Protein AF-A0A258KTC1-F1 (afdb_monomer_lite)

pLDDT: mean 91.53, std 6.37, range [54.69, 96.69]

Secondary structure (DSSP, 8-state):
---EEEEEE-SS-EEEEEEEEEEETTEEEEEEE-SSTTS--EEEETTT--EEEE--------

Structure (mmCIF, N/CA/C/O backbone):
data_AF-A0A258KTC1-F1
#
_entry.id   AF-A0A258KTC1-F1
#
loop_
_atom_site.group_PDB
_atom_site.id
_atom_site.type_symbol
_atom_site.label_atom_id
_atom_site.label_alt_id
_atom_site.label_comp_id
_atom_site.label_asym_id
_atom_site.label_entity_id
_atom_site.label_seq_id
_atom_site.pdbx_PDB_ins_code
_atom_site.Cartn_x
_atom_site.Cartn_y
_atom_site.Cartn_z
_atom_site.occupancy
_atom_site.B_iso_or_equiv
_atom_site.auth_seq_id
_atom_site.auth_comp_id
_atom_site.auth_asym_id
_atom_site.auth_atom_id
_atom_site.pdbx_PDB_model_num
ATOM 1 N N . MET A 1 1 ? 3.557 1.859 11.112 1.00 54.69 1 MET A N 1
ATOM 2 C CA . MET A 1 1 ? 4.231 0.729 10.429 1.00 54.69 1 MET A CA 1
ATOM 3 C C . MET A 1 1 ? 5.236 1.311 9.445 1.00 54.69 1 MET A C 1
ATOM 5 O O . MET A 1 1 ? 4.927 2.368 8.906 1.00 54.69 1 MET A O 1
ATOM 9 N N . PRO A 1 2 ? 6.426 0.716 9.247 1.00 70.12 2 PRO A N 1
ATOM 10 C CA . PRO A 1 2 ? 7.351 1.193 8.219 1.00 70.12 2 PRO A CA 1
ATOM 11 C C . PRO A 1 2 ? 6.684 1.136 6.830 1.00 70.12 2 PRO A C 1
ATOM 13 O O . PRO A 1 2 ? 5.880 0.224 6.613 1.00 70.12 2 PRO A O 1
ATOM 16 N N . PRO A 1 3 ? 6.990 2.076 5.913 1.00 81.06 3 PRO A N 1
ATOM 17 C CA . PRO A 1 3 ? 6.427 2.082 4.566 1.00 81.06 3 PRO A CA 1
ATOM 18 C C . PRO A 1 3 ? 6.751 0.778 3.842 1.00 81.06 3 PRO A C 1
ATOM 20 O O . PRO A 1 3 ? 7.922 0.477 3.599 1.00 81.06 3 PRO A O 1
ATOM 23 N N . ASP A 1 4 ? 5.728 0.014 3.477 1.00 91.62 4 ASP A N 1
ATOM 24 C CA . ASP A 1 4 ? 5.899 -1.266 2.790 1.00 91.62 4 ASP A CA 1
ATOM 25 C C . ASP A 1 4 ? 5.004 -1.357 1.556 1.00 91.62 4 ASP A C 1
ATOM 27 O O . ASP A 1 4 ? 4.131 -0.515 1.350 1.00 91.62 4 ASP A O 1
ATOM 31 N N . ILE A 1 5 ? 5.251 -2.352 0.710 1.00 94.62 5 ILE A N 1
ATOM 32 C CA . ILE A 1 5 ? 4.502 -2.574 -0.519 1.00 94.62 5 ILE A CA 1
ATOM 33 C C . ILE A 1 5 ? 3.261 -3.413 -0.212 1.00 94.62 5 ILE A C 1
ATOM 35 O O . ILE A 1 5 ? 3.334 -4.506 0.356 1.00 94.62 5 ILE A O 1
ATOM 39 N N . PHE A 1 6 ? 2.110 -2.905 -0.636 1.00 95.38 6 PHE A N 1
ATOM 40 C CA . PHE A 1 6 ? 0.817 -3.564 -0.518 1.00 95.38 6 PHE A CA 1
ATOM 41 C C . PHE A 1 6 ? 0.162 -3.693 -1.885 1.00 95.38 6 PHE A C 1
ATOM 43 O O . PHE A 1 6 ? 0.380 -2.867 -2.774 1.00 95.38 6 PHE A O 1
ATOM 50 N N . VAL A 1 7 ? -0.655 -4.733 -2.026 1.00 96.25 7 VAL A N 1
ATOM 51 C CA . VAL A 1 7 ? -1.591 -4.884 -3.137 1.00 96.25 7 VAL A CA 1
ATOM 52 C C . VAL A 1 7 ? -2.908 -4.232 -2.738 1.00 96.25 7 VAL A C 1
ATOM 54 O O . VAL A 1 7 ? -3.471 -4.548 -1.687 1.00 96.25 7 VAL A O 1
ATOM 57 N N . LEU A 1 8 ? -3.381 -3.328 -3.587 1.00 95.69 8 LEU A N 1
ATOM 58 C CA . LEU A 1 8 ? -4.607 -2.557 -3.431 1.00 95.69 8 LEU A CA 1
ATOM 59 C C . LEU A 1 8 ? -5.569 -2.868 -4.582 1.00 95.69 8 LEU A C 1
ATOM 61 O O . LEU A 1 8 ? -5.130 -3.306 -5.648 1.00 95.69 8 LEU A O 1
ATOM 65 N N . HIS A 1 9 ? -6.861 -2.618 -4.371 1.00 95.25 9 HIS A N 1
ATOM 66 C CA . HIS A 1 9 ? -7.900 -2.734 -5.397 1.00 95.25 9 HIS A CA 1
ATOM 67 C C . HIS A 1 9 ? -8.683 -1.423 -5.530 1.00 95.25 9 HIS A C 1
ATOM 69 O O . HIS A 1 9 ? -9.253 -0.954 -4.550 1.00 95.25 9 HIS A O 1
ATOM 75 N N . ASP A 1 10 ? -8.748 -0.839 -6.728 1.00 89.62 10 ASP A N 1
ATOM 76 C CA . ASP A 1 10 ? -9.405 0.464 -6.975 1.00 89.62 10 ASP A CA 1
ATOM 77 C C . ASP A 1 10 ? -10.863 0.353 -7.456 1.00 89.62 10 ASP A C 1
ATOM 79 O O . ASP A 1 10 ? -11.504 1.360 -7.744 1.00 89.62 10 ASP A O 1
ATOM 83 N N . GLY A 1 11 ? -11.398 -0.865 -7.555 1.00 90.56 11 GLY A N 1
ATOM 84 C CA . GLY A 1 11 ? -12.715 -1.129 -8.144 1.00 90.56 11 GLY A CA 1
ATOM 85 C C . GLY A 1 11 ? -12.646 -1.624 -9.590 1.00 90.56 11 GLY A C 1
ATOM 86 O O . GLY A 1 11 ? -13.619 -2.200 -10.069 1.00 90.56 11 GLY A O 1
ATOM 87 N N . VAL A 1 12 ? -11.504 -1.451 -10.264 1.00 93.44 12 VAL A N 1
ATOM 88 C CA . VAL A 1 12 ? -11.269 -1.874 -11.653 1.00 93.44 12 VAL A CA 1
ATOM 89 C C . VAL A 1 12 ? -10.190 -2.957 -11.720 1.00 93.44 12 VAL A C 1
ATOM 91 O O . VAL A 1 12 ? -10.309 -3.894 -12.508 1.00 93.44 12 VAL A O 1
ATOM 94 N N . GLY A 1 13 ? -9.147 -2.867 -10.893 1.00 93.69 13 GLY A N 1
ATOM 95 C CA . GLY A 1 13 ? -8.057 -3.833 -10.895 1.00 93.69 13 GLY A CA 1
ATOM 96 C C . GLY A 1 13 ? -7.159 -3.791 -9.663 1.00 93.69 13 GLY A C 1
ATOM 97 O O . GLY A 1 13 ? -7.358 -3.026 -8.720 1.00 93.69 13 GLY A O 1
ATOM 98 N N . LEU A 1 14 ? -6.155 -4.671 -9.682 1.00 95.56 14 LEU A N 1
ATOM 99 C CA . LEU A 1 14 ? -5.149 -4.793 -8.631 1.00 95.56 14 LEU A CA 1
ATOM 100 C C . LEU A 1 14 ? -3.891 -4.011 -8.988 1.00 95.56 14 LEU A C 1
ATOM 102 O O . LEU A 1 14 ? -3.411 -4.064 -10.121 1.00 95.56 14 LEU A O 1
ATOM 106 N N . PHE A 1 15 ? -3.303 -3.350 -7.999 1.00 93.94 15 PHE A N 1
ATOM 107 C CA . PHE A 1 15 ? -2.046 -2.633 -8.171 1.00 93.94 15 PHE A CA 1
ATOM 108 C C . PHE A 1 15 ? -1.186 -2.697 -6.909 1.00 93.94 15 PHE A C 1
ATOM 110 O O . PHE A 1 15 ? -1.697 -2.738 -5.793 1.00 93.94 15 PHE A O 1
ATOM 117 N N . ALA A 1 16 ? 0.138 -2.709 -7.088 1.00 94.56 16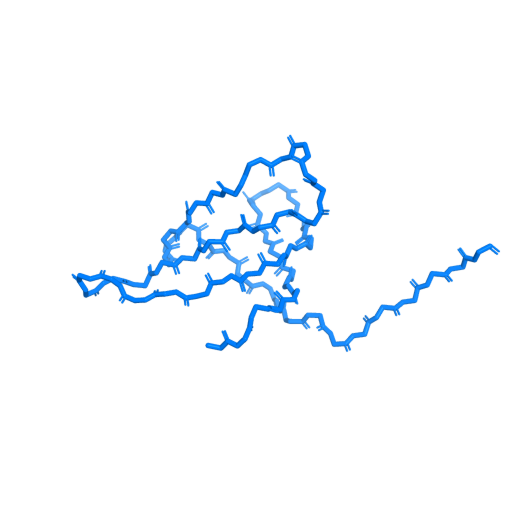 ALA A N 1
ATOM 118 C CA . ALA A 1 16 ? 1.101 -2.730 -5.991 1.00 94.56 16 ALA A CA 1
ATOM 119 C C . ALA A 1 16 ? 1.719 -1.341 -5.783 1.00 94.56 16 ALA A C 1
ATOM 121 O O . ALA A 1 16 ? 2.283 -0.758 -6.717 1.00 94.56 16 ALA A O 1
ATOM 122 N N . LYS A 1 17 ? 1.619 -0.802 -4.564 1.00 94.44 17 LYS A N 1
ATOM 123 C CA . LYS A 1 17 ? 2.176 0.509 -4.186 1.00 94.44 17 LYS A CA 1
ATOM 124 C C . LYS A 1 17 ? 2.740 0.488 -2.777 1.00 94.44 17 LYS A C 1
ATOM 126 O O . LYS A 1 17 ? 2.382 -0.364 -1.966 1.00 94.44 17 LYS A O 1
ATOM 131 N N . ARG A 1 18 ? 3.611 1.454 -2.492 1.00 94.88 18 ARG A N 1
ATOM 132 C CA . ARG A 1 18 ? 4.088 1.708 -1.138 1.00 94.88 18 ARG A CA 1
ATOM 133 C C . ARG A 1 18 ? 2.999 2.431 -0.359 1.00 94.88 18 ARG A C 1
ATOM 135 O O . ARG A 1 18 ? 2.461 3.430 -0.834 1.00 94.88 18 ARG A O 1
ATOM 142 N N . LEU A 1 19 ? 2.685 1.909 0.818 1.00 94.62 19 LEU A N 1
ATOM 143 C CA . LEU A 1 19 ? 1.665 2.446 1.704 1.00 94.62 19 LEU A CA 1
ATOM 144 C C . LEU A 1 19 ? 2.321 3.041 2.945 1.00 94.62 19 LEU A C 1
ATOM 146 O O . LEU A 1 19 ? 3.056 2.352 3.656 1.00 94.62 19 LEU A O 1
ATOM 150 N N . GLU A 1 20 ? 2.021 4.303 3.222 1.00 93.94 20 GLU A N 1
ATOM 151 C CA . GLU A 1 20 ? 2.374 4.962 4.476 1.00 93.94 20 GLU A CA 1
ATOM 152 C C . GLU A 1 20 ? 1.100 5.201 5.285 1.00 93.94 20 GLU A C 1
ATOM 154 O O . GLU A 1 20 ? 0.122 5.746 4.775 1.00 93.94 20 GLU A O 1
ATOM 159 N N . TYR A 1 21 ? 1.110 4.773 6.546 1.00 91.62 21 TYR A N 1
ATOM 160 C CA . TYR A 1 21 ? -0.010 4.951 7.466 1.00 91.62 21 TYR A CA 1
ATOM 161 C C . TYR A 1 21 ? 0.283 6.093 8.432 1.00 91.62 21 TYR A C 1
ATOM 163 O O . TYR A 1 21 ? 1.327 6.094 9.095 1.00 91.62 21 TYR A O 1
ATOM 171 N N . SER A 1 22 ? -0.665 7.012 8.565 1.00 91.69 22 SER A N 1
ATOM 172 C CA . SER A 1 22 ? -0.671 8.036 9.601 1.00 91.69 22 SER A CA 1
ATOM 173 C C . SER A 1 22 ? -2.049 8.127 10.252 1.00 91.69 22 SER A C 1
ATOM 175 O O . SER A 1 22 ? -3.055 7.682 9.707 1.00 91.69 22 SER A O 1
ATOM 177 N N . PHE A 1 23 ? -2.086 8.678 11.460 1.00 91.06 23 PHE A N 1
ATOM 178 C CA . PHE A 1 23 ? -3.326 8.931 12.179 1.00 91.06 23 PHE A CA 1
ATOM 179 C C . PHE A 1 23 ? -3.330 10.398 12.586 1.00 91.06 2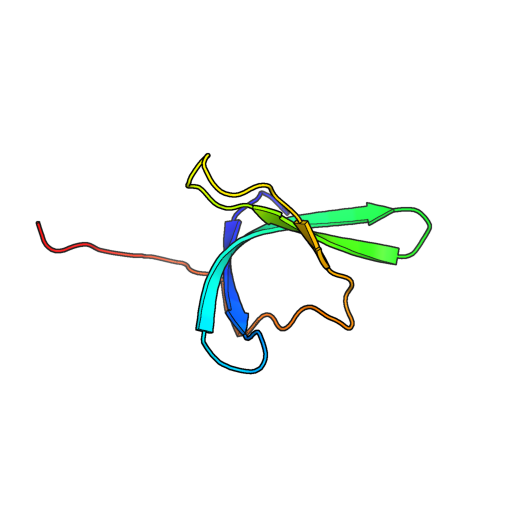3 PHE A C 1
ATOM 181 O O . PHE A 1 23 ? -2.500 10.821 13.394 1.00 91.06 23 PHE A O 1
ATOM 188 N N . VAL A 1 24 ? -4.204 11.190 11.969 1.00 85.62 24 VAL A N 1
ATOM 189 C CA . VAL A 1 24 ? -4.206 12.652 12.093 1.00 85.62 24 VAL A CA 1
ATOM 190 C C . VAL A 1 24 ? -5.612 13.107 12.443 1.00 85.62 24 VAL A C 1
ATOM 192 O O . VAL A 1 24 ? -6.568 12.755 11.764 1.00 85.62 24 VAL A O 1
ATOM 195 N N . GLY A 1 25 ? -5.745 13.888 13.518 1.00 87.12 25 GLY A N 1
ATOM 196 C CA . GLY A 1 25 ? -7.032 14.484 13.895 1.00 87.12 25 GLY A CA 1
ATOM 197 C C . GLY A 1 25 ? -8.125 13.479 14.274 1.00 87.12 25 GLY A C 1
ATOM 198 O O . GLY A 1 25 ? -9.294 13.834 14.232 1.00 87.12 25 GLY A O 1
ATOM 199 N N . GLY A 1 26 ? -7.763 12.245 14.641 1.00 91.12 26 GLY A N 1
ATOM 200 C CA . GLY A 1 26 ? -8.732 11.189 14.954 1.00 91.12 26 GLY A CA 1
ATOM 201 C C . GLY A 1 26 ? -9.103 10.296 13.770 1.00 91.12 26 GLY A C 1
ATOM 202 O O . GLY A 1 26 ? -9.906 9.386 13.951 1.00 91.12 26 GLY A O 1
ATOM 203 N N . GLU A 1 27 ? -8.508 10.511 12.594 1.00 90.94 27 GLU A N 1
ATOM 204 C CA . GLU A 1 27 ? -8.793 9.726 11.393 1.00 90.94 27 GLU A CA 1
ATOM 205 C C . GLU A 1 27 ? -7.546 8.996 10.866 1.00 90.94 27 GLU A C 1
ATOM 207 O O . GLU A 1 27 ? -6.455 9.587 10.808 1.00 90.94 27 GLU A O 1
ATOM 212 N N . PRO A 1 28 ? -7.687 7.727 10.440 1.00 91.75 28 PRO A N 1
ATOM 213 C CA . PRO A 1 28 ? -6.639 7.010 9.728 1.00 91.75 28 PRO A CA 1
ATOM 214 C C . PRO A 1 28 ? -6.496 7.553 8.302 1.00 91.75 28 PRO A C 1
ATOM 216 O O . PRO A 1 28 ? -7.472 7.742 7.569 1.00 91.75 28 PRO A O 1
ATOM 219 N N . ARG A 1 29 ? -5.250 7.816 7.908 1.00 93.12 29 ARG A N 1
ATOM 220 C CA . ARG A 1 29 ? -4.882 8.333 6.590 1.00 93.12 29 ARG A CA 1
ATOM 221 C C . ARG A 1 29 ? -3.848 7.416 5.960 1.00 93.12 29 A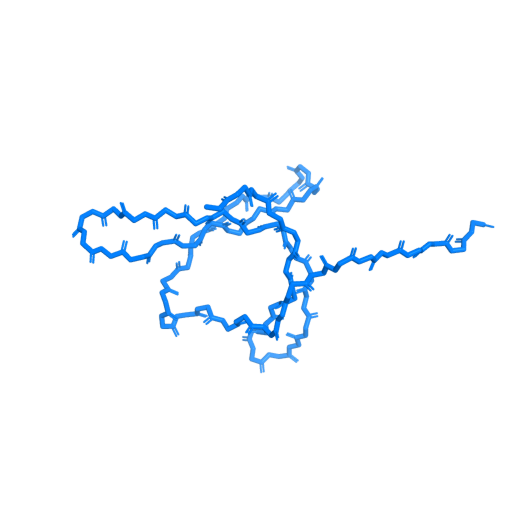RG A C 1
ATOM 223 O O . ARG A 1 29 ? -2.855 7.034 6.586 1.00 93.12 29 ARG A O 1
ATOM 230 N N . TYR A 1 30 ? -4.077 7.101 4.695 1.00 93.75 30 TYR A N 1
ATOM 231 C CA . TYR A 1 30 ? -3.240 6.211 3.912 1.00 93.75 30 TYR A CA 1
ATOM 232 C C . TYR A 1 30 ? -2.633 6.971 2.751 1.00 93.75 30 TYR A C 1
ATOM 234 O O . TYR A 1 30 ? -3.325 7.333 1.802 1.00 93.75 30 TYR A O 1
ATOM 242 N N . ARG A 1 31 ? -1.326 7.205 2.800 1.00 94.94 31 ARG A N 1
ATOM 243 C CA . ARG A 1 31 ? -0.610 7.858 1.709 1.00 94.94 31 ARG A CA 1
ATOM 244 C C . ARG A 1 31 ? -0.058 6.799 0.761 1.00 94.94 31 ARG A C 1
ATOM 246 O O . ARG A 1 31 ? 0.770 5.970 1.141 1.00 94.94 31 ARG A O 1
ATOM 253 N N . ILE A 1 32 ? -0.533 6.836 -0.479 1.00 94.31 32 ILE A N 1
ATOM 254 C CA . ILE A 1 32 ? -0.106 5.954 -1.560 1.00 94.31 32 ILE A CA 1
ATOM 255 C C . ILE A 1 32 ? 1.080 6.597 -2.264 1.00 94.31 32 ILE A C 1
ATOM 257 O O . ILE A 1 32 ? 0.960 7.656 -2.883 1.00 94.31 32 ILE A O 1
ATOM 261 N N . VAL A 1 33 ? 2.233 5.942 -2.186 1.00 94.50 33 VAL A N 1
ATOM 262 C CA . VAL A 1 33 ? 3.480 6.411 -2.786 1.00 94.50 33 VAL A CA 1
ATOM 263 C C . VAL A 1 33 ? 3.855 5.503 -3.951 1.00 94.50 33 VAL A C 1
ATOM 265 O O . VAL A 1 33 ? 3.834 4.271 -3.872 1.00 94.50 33 VAL A O 1
ATOM 268 N N . SER A 1 34 ? 4.187 6.132 -5.074 1.00 90.62 34 SER A N 1
ATOM 269 C CA . SER A 1 34 ? 4.738 5.455 -6.237 1.00 90.62 34 SER A CA 1
ATOM 270 C C . SER A 1 34 ? 6.257 5.537 -6.184 1.00 90.62 34 SER A C 1
ATOM 272 O O . SER A 1 34 ? 6.807 6.629 -6.092 1.00 90.62 34 SER A O 1
ATOM 274 N N . ASP A 1 35 ? 6.940 4.404 -6.345 1.00 86.38 35 ASP A N 1
ATOM 275 C CA . ASP A 1 35 ? 8.407 4.383 -6.462 1.00 86.38 35 ASP A CA 1
ATOM 276 C C . ASP A 1 35 ? 8.893 4.961 -7.819 1.00 86.38 35 ASP A C 1
ATOM 278 O O . ASP A 1 35 ? 10.088 5.081 -8.074 1.00 86.38 35 ASP A O 1
ATOM 282 N N . ASN A 1 36 ? 7.969 5.370 -8.698 1.00 90.50 36 ASN A N 1
ATOM 283 C CA . ASN A 1 36 ? 8.249 6.159 -9.896 1.00 90.50 36 ASN A CA 1
ATOM 284 C C . ASN A 1 36 ? 7.984 7.650 -9.628 1.00 90.50 36 ASN A C 1
ATOM 286 O O . ASN A 1 36 ? 6.826 8.045 -9.482 1.00 90.50 36 ASN A O 1
ATOM 290 N N . GLN A 1 37 ? 9.047 8.464 -9.666 1.00 88.44 37 GLN A N 1
ATOM 291 C CA . GLN A 1 37 ? 9.037 9.910 -9.383 1.00 88.44 37 GLN A CA 1
ATOM 292 C C . GLN A 1 37 ? 8.096 10.738 -10.271 1.00 88.44 37 GLN A C 1
ATOM 294 O O . GLN A 1 37 ? 7.764 11.865 -9.921 1.00 88.44 37 GLN A O 1
ATOM 299 N N . ARG A 1 38 ? 7.647 10.205 -11.415 1.00 92.81 38 ARG A N 1
ATOM 300 C CA . ARG A 1 38 ? 6.676 10.889 -12.287 1.00 92.81 38 ARG A CA 1
ATOM 301 C C . ARG A 1 38 ? 5.267 10.955 -11.694 1.00 92.81 38 ARG A C 1
ATOM 303 O O . ARG A 1 38 ? 4.434 11.684 -12.219 1.00 92.81 38 ARG A O 1
ATOM 310 N N . TYR A 1 39 ? 4.989 10.180 -10.647 1.00 91.19 39 TYR A N 1
ATOM 311 C CA . TYR A 1 39 ? 3.676 10.10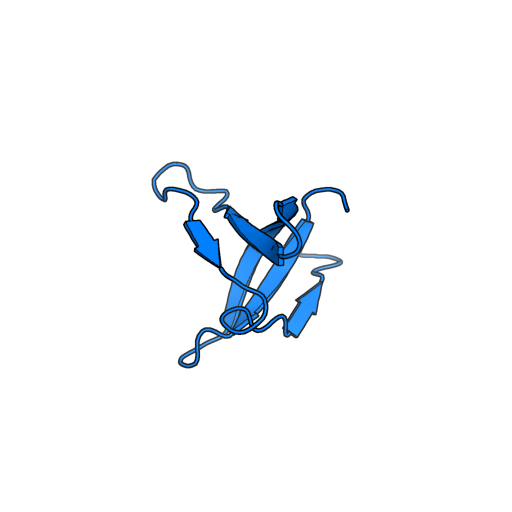7 -10.017 1.00 91.19 39 TYR A CA 1
ATOM 312 C C . TYR A 1 39 ? 3.729 10.702 -8.613 1.00 91.19 39 TYR A C 1
ATOM 314 O O . TYR A 1 39 ? 4.432 10.193 -7.740 1.00 91.19 39 TYR A O 1
ATOM 322 N N . THR A 1 40 ? 2.946 11.755 -8.395 1.00 93.44 40 THR A N 1
ATOM 323 C CA . THR A 1 40 ? 2.808 12.395 -7.086 1.00 93.44 40 THR A CA 1
ATOM 324 C C . THR A 1 40 ? 2.075 11.467 -6.110 1.00 93.44 40 THR A C 1
ATOM 326 O O . THR A 1 40 ? 1.087 10.839 -6.502 1.00 93.44 40 THR A O 1
ATOM 329 N N . PRO A 1 41 ? 2.516 11.377 -4.843 1.00 94.56 41 PRO A N 1
ATOM 330 C CA . PRO A 1 41 ? 1.763 10.686 -3.806 1.00 94.56 41 PRO A CA 1
ATOM 331 C C . PRO A 1 41 ? 0.378 11.298 -3.588 1.00 94.56 41 PRO A C 1
ATOM 333 O O . PRO A 1 41 ? 0.208 12.511 -3.709 1.00 94.56 41 PRO A O 1
ATOM 336 N N . TYR A 1 42 ? -0.585 10.470 -3.201 1.00 93.69 42 TYR A N 1
ATOM 337 C CA . TYR A 1 42 ? -1.940 10.903 -2.856 1.00 93.69 42 TYR A CA 1
ATOM 338 C C . TYR A 1 42 ? -2.431 10.192 -1.595 1.00 93.69 42 TYR A C 1
ATOM 340 O O . TYR A 1 42 ? -1.845 9.195 -1.176 1.00 93.69 42 TYR A O 1
ATOM 348 N N . GLU A 1 43 ? -3.481 10.722 -0.974 1.00 93.62 43 GLU A N 1
ATOM 349 C CA . GLU A 1 43 ? -4.035 10.197 0.275 1.00 93.62 43 GLU A CA 1
ATOM 350 C C . GLU A 1 43 ? -5.419 9.593 0.056 1.00 93.62 43 GLU A C 1
ATOM 352 O O . GLU A 1 43 ? -6.218 10.124 -0.714 1.00 93.62 43 GLU A O 1
ATOM 357 N N . LEU A 1 44 ? -5.683 8.492 0.755 1.00 93.12 44 LEU A N 1
ATOM 358 C CA . LEU A 1 44 ? -6.975 7.825 0.847 1.00 93.12 44 LEU A CA 1
ATOM 359 C C . LEU A 1 44 ? -7.383 7.702 2.319 1.00 93.12 44 LEU A C 1
AT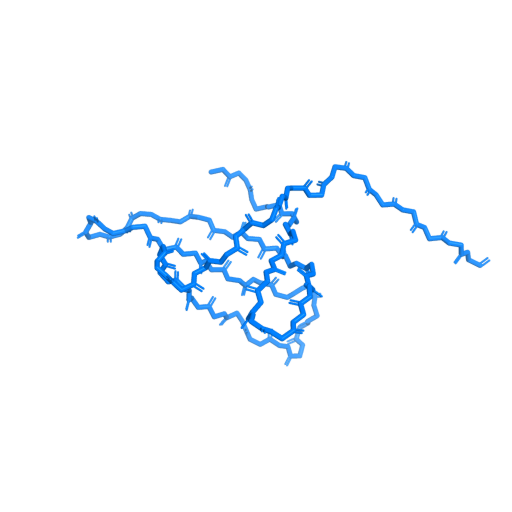OM 361 O O . LEU A 1 44 ? -6.531 7.556 3.204 1.00 93.12 44 LEU A O 1
ATOM 365 N N . THR A 1 45 ? -8.685 7.756 2.579 1.00 92.81 45 THR A N 1
ATOM 366 C CA . THR A 1 45 ? -9.273 7.413 3.883 1.00 92.81 45 THR A CA 1
ATOM 367 C C . THR A 1 45 ? -9.459 5.898 4.020 1.00 92.81 45 THR A C 1
ATOM 369 O O . THR A 1 45 ? -9.339 5.165 3.037 1.00 92.81 45 THR A O 1
ATOM 372 N N . GLU A 1 46 ? -9.790 5.425 5.228 1.00 91.00 46 GLU A N 1
ATOM 373 C CA . GLU A 1 46 ? -10.160 4.017 5.482 1.00 91.00 46 GLU A CA 1
ATOM 374 C C . GLU A 1 46 ? -11.263 3.519 4.537 1.00 91.00 46 GLU A C 1
ATOM 376 O O . GLU A 1 46 ? -11.208 2.403 4.041 1.00 91.00 46 GLU A O 1
ATOM 381 N N . GLU A 1 47 ? -12.258 4.362 4.263 1.00 91.50 47 GLU A N 1
ATOM 382 C CA . GLU A 1 47 ? -13.425 4.007 3.445 1.00 91.50 47 GLU A CA 1
ATOM 383 C C . GLU A 1 47 ? -13.091 3.904 1.953 1.00 91.50 47 GLU A C 1
ATOM 385 O O . GLU A 1 47 ? -13.775 3.213 1.200 1.00 91.50 47 GLU A O 1
ATOM 390 N N . GLN A 1 48 ? -12.051 4.614 1.512 1.00 92.06 48 GLN A N 1
ATOM 391 C CA . GLN A 1 48 ? -11.629 4.656 0.114 1.00 92.06 48 GLN A CA 1
ATOM 392 C C . GLN A 1 48 ? -10.593 3.584 -0.215 1.00 92.06 48 GLN A C 1
ATOM 394 O O . GLN A 1 48 ? -10.486 3.166 -1.369 1.00 92.06 48 GLN A O 1
ATOM 399 N N . ILE A 1 49 ? -9.782 3.178 0.765 1.00 94.06 49 ILE A N 1
ATOM 400 C CA . ILE A 1 49 ? -8.717 2.211 0.537 1.00 94.06 49 ILE A CA 1
ATOM 401 C C . ILE A 1 49 ? -9.241 0.781 0.655 1.00 94.06 49 ILE A C 1
ATOM 403 O O . ILE A 1 49 ? -9.909 0.410 1.612 1.00 94.06 49 ILE A O 1
ATOM 407 N N . ASN A 1 50 ? -8.869 -0.064 -0.304 1.00 95.31 50 ASN A N 1
ATOM 408 C CA . ASN A 1 50 ? -9.105 -1.498 -0.220 1.00 95.31 50 ASN A CA 1
ATOM 409 C C . ASN A 1 50 ? -7.770 -2.246 -0.284 1.00 95.31 50 ASN A C 1
ATOM 411 O O . ASN A 1 50 ? -7.167 -2.377 -1.354 1.00 95.31 50 ASN A O 1
ATOM 415 N N . ILE A 1 51 ? -7.293 -2.697 0.880 1.00 94.88 51 ILE A N 1
ATOM 416 C CA . ILE A 1 51 ? -6.029 -3.425 1.022 1.00 94.88 51 ILE A CA 1
ATOM 417 C C . ILE A 1 51 ? -6.292 -4.922 0.877 1.00 94.88 51 ILE A C 1
ATOM 419 O O . ILE A 1 51 ? -6.922 -5.539 1.730 1.00 94.88 51 ILE A O 1
ATOM 423 N N . ILE A 1 52 ? -5.731 -5.523 -0.169 1.00 96.69 52 ILE A N 1
ATOM 424 C CA . ILE A 1 52 ? -5.846 -6.964 -0.421 1.00 96.69 52 ILE A CA 1
ATOM 425 C C . ILE A 1 52 ? -4.807 -7.745 0.386 1.00 96.69 52 ILE A C 1
ATOM 427 O O . ILE A 1 52 ? -5.085 -8.827 0.899 1.00 96.69 52 ILE A O 1
ATOM 431 N N . GLY A 1 53 ? -3.594 -7.20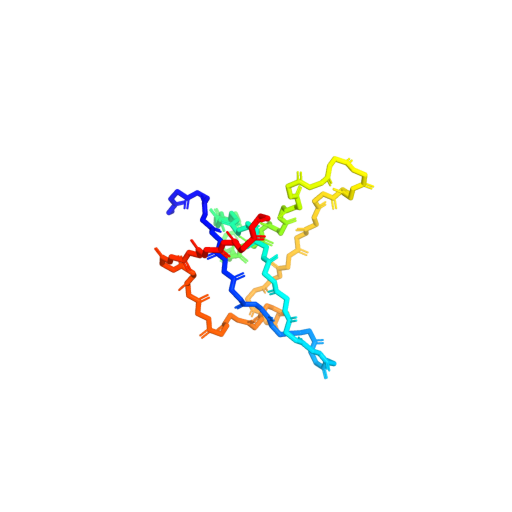2 0.518 1.00 94.62 53 GLY A N 1
ATOM 432 C CA . GLY A 1 53 ? -2.545 -7.835 1.309 1.00 94.62 53 GLY A CA 1
ATOM 433 C C . GLY A 1 53 ? -1.182 -7.166 1.186 1.00 94.62 53 GLY A C 1
ATOM 434 O O . GLY A 1 53 ? -0.960 -6.286 0.355 1.00 94.62 53 GLY A O 1
ATOM 435 N N . ARG A 1 54 ? -0.249 -7.603 2.033 1.00 94.69 54 ARG A N 1
ATOM 436 C CA . ARG A 1 54 ? 1.141 -7.131 2.051 1.00 94.69 54 ARG A CA 1
ATOM 437 C C . ARG A 1 54 ? 2.007 -7.986 1.132 1.00 94.69 54 ARG A C 1
ATOM 439 O O . ARG A 1 54 ? 1.992 -9.212 1.234 1.00 94.69 54 ARG A O 1
ATOM 446 N N . VAL A 1 55 ? 2.825 -7.350 0.301 1.00 94.50 55 VAL A N 1
ATOM 447 C CA . VAL A 1 55 ? 3.833 -8.050 -0.500 1.00 94.50 55 VAL A CA 1
ATOM 448 C C . VAL A 1 55 ? 4.974 -8.479 0.420 1.00 94.50 55 VAL A C 1
ATOM 450 O O . VAL A 1 55 ? 5.551 -7.668 1.138 1.00 94.50 55 VAL A O 1
ATOM 453 N N . ARG A 1 56 ? 5.293 -9.776 0.432 1.00 94.25 56 ARG A N 1
ATOM 454 C CA . ARG A 1 56 ? 6.388 -10.331 1.253 1.00 94.25 56 ARG A CA 1
ATOM 455 C C . ARG A 1 56 ? 7.643 -10.633 0.448 1.00 94.25 56 ARG A C 1
ATOM 457 O O . ARG A 1 56 ? 8.730 -10.645 1.013 1.00 94.25 56 ARG A O 1
ATOM 464 N N . TRP A 1 57 ? 7.488 -10.887 -0.846 1.00 94.25 57 TRP A N 1
ATOM 465 C CA . TRP A 1 57 ? 8.572 -11.236 -1.747 1.00 94.25 57 TRP A CA 1
ATOM 466 C C . TRP A 1 57 ? 8.174 -10.918 -3.189 1.00 94.25 57 TRP A C 1
ATOM 468 O O . TRP A 1 57 ? 6.993 -10.981 -3.532 1.00 94.25 57 TRP A O 1
ATOM 478 N N . PHE A 1 58 ? 9.160 -10.596 -4.021 1.00 91.50 58 PHE A N 1
ATOM 479 C CA . PHE A 1 58 ? 9.011 -10.503 -5.467 1.00 91.50 58 PHE A CA 1
ATOM 480 C C . PHE A 1 58 ? 10.275 -11.047 -6.139 1.00 91.50 58 PHE A C 1
ATOM 482 O O . PHE A 1 58 ? 11.362 -11.011 -5.562 1.00 91.50 58 PHE A O 1
ATOM 489 N N . SER A 1 59 ? 10.133 -11.521 -7.371 1.00 93.44 59 SER A N 1
ATOM 490 C CA . SER A 1 59 ? 11.253 -11.836 -8.257 1.00 93.44 59 SER A CA 1
ATOM 491 C C . SER A 1 59 ? 11.028 -11.211 -9.618 1.00 93.44 59 SER A C 1
ATOM 493 O O . SER A 1 59 ? 9.928 -10.767 -9.952 1.00 93.44 59 SER A O 1
ATOM 495 N N . ARG A 1 60 ? 12.103 -11.159 -10.393 1.00 93.38 60 ARG A N 1
ATOM 496 C CA . ARG A 1 60 ? 12.086 -10.715 -11.772 1.00 93.38 60 ARG A CA 1
ATOM 497 C C . ARG A 1 60 ? 13.019 -11.612 -12.567 1.00 93.38 60 ARG A C 1
ATOM 499 O O . ARG A 1 60 ? 14.166 -11.793 -12.170 1.00 93.38 60 ARG A O 1
ATOM 506 N N . GLU A 1 61 ? 12.516 -12.149 -13.667 1.00 93.44 61 GLU A N 1
ATOM 507 C CA . GLU A 1 61 ? 13.357 -12.738 -14.703 1.00 93.44 61 GLU A CA 1
ATOM 508 C C . GLU A 1 61 ? 14.032 -11.596 -15.479 1.00 93.44 61 GLU A C 1
ATOM 510 O O . GLU A 1 61 ? 13.378 -10.594 -15.799 1.00 93.44 61 GLU A O 1
ATOM 515 N N . ILE A 1 62 ? 15.349 -11.702 -15.669 1.00 78.81 62 ILE A N 1
ATOM 516 C CA . ILE A 1 62 ? 16.185 -10.701 -16.348 1.00 78.81 62 ILE A CA 1
ATOM 517 C C . ILE A 1 62 ? 16.536 -11.216 -17.734 1.00 78.81 62 ILE A C 1
ATOM 519 O O . ILE A 1 62 ? 17.014 -12.369 -17.804 1.00 78.81 62 ILE A O 1
#

Radius of gyration: 12.5 Å; chains: 1; bounding box: 30×27×31 Å

Foldseek 3Di:
DPFAWFWWDQPPDIDIFTWDWDQPPNFIKIWTDDPDPVDDIDIDGPVRTGTPGGDPDDDDDD

Sequence (62 aa):
MPPDIFVLHDGVGLFAKRLEYSFVGGEPRYRIVSDNQRYTPYELTEEQINIIGRVRWFSREI